Protein AF-A0A316MBV3-F1 (afdb_monomer_lite)

Secondary structure (DSSP, 8-state):
-HHHHT--HHHHHHHHHHHHHTTSEEEETTTEEEEPPPPHHHHTT-

Sequence (46 aa):
MTEKYAASKTPVREDLVQLCGEGILQNLPRVGYQVTPISPREIHEI

Radius of gyration: 12.71 Å; chains: 1; bounding box: 34×19×27 Å

Foldseek 3Di:
DCVVVVDDPVVVVVVLVVCVVVVQWDQDPPPGIDGRDDDPVNVVVD

pLDDT: mean 72.31, std 9.42, range [53.12, 84.38]

Stru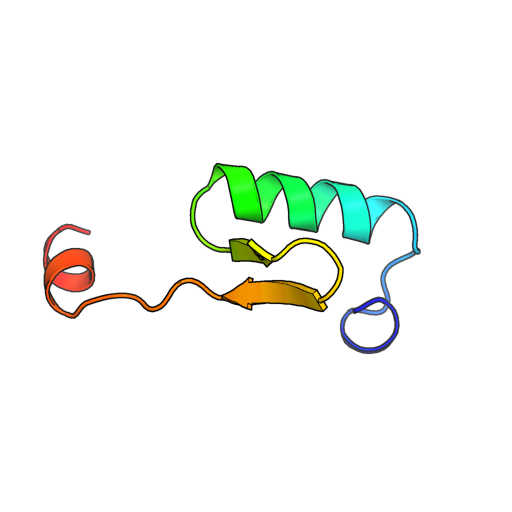cture (mmCIF, N/CA/C/O backbone):
data_AF-A0A316MBV3-F1
#
_entry.id   AF-A0A316MBV3-F1
#
loop_
_atom_site.group_PDB
_atom_site.id
_atom_site.type_symbol
_atom_site.label_atom_id
_atom_site.label_alt_id
_atom_site.label_comp_id
_atom_site.label_asym_id
_atom_site.label_entity_id
_atom_site.label_seq_id
_atom_site.pdbx_PDB_ins_code
_atom_site.Cartn_x
_atom_site.Cartn_y
_atom_site.Cartn_z
_atom_site.occupancy
_atom_site.B_iso_or_equiv
_atom_site.auth_seq_id
_atom_site.auth_comp_id
_atom_site.auth_asym_id
_atom_site.auth_atom_id
_atom_site.pdbx_PDB_model_num
ATOM 1 N N . MET A 1 1 ? 5.800 -8.569 -8.593 1.00 56.50 1 MET A N 1
ATOM 2 C CA . MET A 1 1 ? 4.876 -7.536 -9.118 1.00 56.50 1 MET A CA 1
ATOM 3 C C . MET A 1 1 ? 4.920 -7.522 -10.645 1.00 56.50 1 MET A C 1
ATOM 5 O O . MET A 1 1 ? 3.928 -7.875 -11.254 1.00 56.50 1 MET A O 1
ATOM 9 N N . THR A 1 2 ? 6.075 -7.267 -11.264 1.00 53.12 2 THR A N 1
ATOM 10 C CA . THR A 1 2 ? 6.276 -7.253 -12.732 1.00 53.12 2 THR A CA 1
ATOM 11 C C . THR A 1 2 ? 5.823 -8.542 -13.445 1.00 53.12 2 THR A C 1
ATOM 13 O O . THR A 1 2 ? 5.116 -8.462 -14.439 1.00 53.12 2 THR A O 1
ATOM 16 N N . GLU A 1 3 ? 6.126 -9.730 -12.902 1.00 58.88 3 GLU A N 1
ATOM 17 C CA . GLU A 1 3 ? 5.666 -11.020 -13.465 1.00 58.88 3 GLU A CA 1
ATOM 18 C C . GLU A 1 3 ? 4.166 -11.290 -13.276 1.00 58.88 3 GLU A C 1
ATOM 20 O O . GLU A 1 3 ? 3.551 -11.946 -14.106 1.00 58.88 3 GLU A O 1
ATOM 25 N N . LYS A 1 4 ? 3.562 -10.774 -12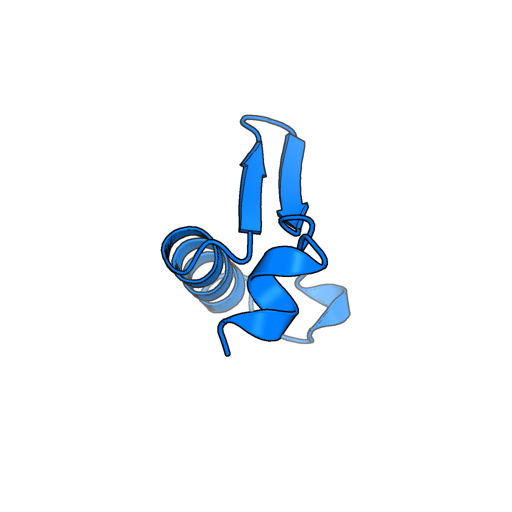.196 1.00 60.31 4 LYS A N 1
ATOM 26 C CA . LYS A 1 4 ? 2.132 -10.971 -11.896 1.00 60.31 4 LYS A CA 1
ATOM 27 C C . LYS A 1 4 ? 1.221 -10.060 -12.719 1.00 60.31 4 LYS A C 1
ATOM 29 O O . LYS A 1 4 ? 0.064 -10.402 -12.913 1.00 60.31 4 LYS A O 1
ATOM 34 N N . TYR A 1 5 ? 1.739 -8.918 -13.168 1.00 62.00 5 TYR A N 1
ATOM 35 C CA . TYR A 1 5 ? 0.961 -7.881 -13.849 1.00 62.00 5 TYR A CA 1
ATOM 36 C C . TYR A 1 5 ? 1.418 -7.614 -15.291 1.00 62.00 5 TYR A C 1
ATOM 38 O O . TYR A 1 5 ? 0.892 -6.705 -15.919 1.00 62.00 5 TYR A O 1
ATOM 46 N N . ALA A 1 6 ? 2.390 -8.378 -15.816 1.00 55.94 6 ALA A N 1
ATOM 47 C CA . ALA A 1 6 ? 2.948 -8.224 -17.169 1.00 55.94 6 ALA A CA 1
ATOM 48 C C . ALA A 1 6 ? 3.305 -6.766 -17.550 1.00 55.94 6 ALA A C 1
ATOM 50 O O . ALA A 1 6 ? 3.291 -6.392 -18.720 1.00 55.94 6 ALA A O 1
ATOM 51 N N . ALA A 1 7 ? 3.630 -5.937 -16.556 1.00 56.81 7 ALA A N 1
ATOM 52 C CA . ALA A 1 7 ? 3.895 -4.512 -16.709 1.00 56.81 7 ALA A CA 1
ATOM 53 C C . ALA A 1 7 ? 5.396 -4.239 -16.561 1.00 56.81 7 ALA A C 1
ATOM 55 O O . ALA A 1 7 ? 6.079 -4.899 -15.777 1.00 56.81 7 ALA A O 1
ATOM 56 N N . SER A 1 8 ? 5.931 -3.273 -17.309 1.00 56.56 8 SER A N 1
ATOM 57 C CA . SER A 1 8 ? 7.348 -2.892 -17.259 1.00 56.56 8 SER A CA 1
ATOM 58 C C . SER A 1 8 ? 7.749 -2.357 -15.869 1.00 56.56 8 SER A C 1
ATOM 60 O O . SER A 1 8 ? 6.924 -1.884 -15.093 1.00 56.56 8 SER A O 1
ATOM 62 N N . LYS A 1 9 ? 9.038 -2.462 -15.502 1.00 59.53 9 LYS A N 1
ATOM 63 C CA . LYS A 1 9 ? 9.530 -2.157 -14.135 1.00 59.53 9 LYS A CA 1
ATOM 64 C C . LYS A 1 9 ? 9.262 -0.715 -13.669 1.00 59.53 9 LYS A C 1
ATOM 66 O O . LYS A 1 9 ? 9.186 -0.483 -12.468 1.00 59.53 9 LYS A O 1
ATOM 71 N N . THR A 1 10 ? 9.155 0.229 -14.602 1.00 59.91 10 THR A N 1
ATOM 72 C CA . THR A 1 10 ? 8.977 1.662 -14.327 1.00 59.91 10 THR A CA 1
ATOM 73 C C . THR A 1 10 ? 7.541 2.024 -13.908 1.00 59.91 10 THR A C 1
ATOM 75 O O . THR A 1 10 ? 7.405 2.544 -12.802 1.00 59.91 10 THR A O 1
ATOM 78 N N . PRO A 1 11 ? 6.476 1.689 -14.672 1.00 62.84 11 PRO A N 1
ATOM 79 C CA . PRO A 1 11 ? 5.094 2.014 -14.286 1.00 62.84 11 PRO A CA 1
ATOM 80 C C . PRO A 1 11 ? 4.651 1.317 -12.996 1.00 62.84 11 PRO A C 1
ATOM 82 O O . PRO A 1 11 ? 4.012 1.929 -12.152 1.00 62.84 11 PRO A O 1
ATOM 85 N N . VAL A 1 12 ? 5.111 0.083 -12.752 1.00 70.06 12 VAL A N 1
ATOM 86 C CA . VAL A 1 12 ? 4.777 -0.655 -11.520 1.00 70.06 12 VAL A CA 1
ATOM 87 C C . VAL A 1 12 ? 5.180 0.117 -10.262 1.00 70.06 12 VAL A C 1
ATOM 89 O O . VAL A 1 12 ? 4.498 0.029 -9.248 1.00 70.06 12 VAL A O 1
ATOM 92 N N . ARG A 1 13 ? 6.286 0.871 -10.284 1.00 69.19 13 ARG A N 1
ATOM 93 C CA . ARG A 1 13 ? 6.706 1.640 -9.106 1.00 69.19 13 ARG A CA 1
ATOM 94 C C . ARG A 1 13 ? 5.819 2.863 -8.883 1.00 69.19 13 ARG A C 1
ATOM 96 O O . ARG A 1 13 ? 5.530 3.177 -7.735 1.00 69.19 13 ARG A O 1
ATOM 103 N N . GLU A 1 14 ? 5.432 3.548 -9.953 1.00 74.12 14 GLU A N 1
ATOM 104 C CA . GLU A 1 14 ? 4.581 4.740 -9.883 1.00 74.12 14 GLU A CA 1
ATOM 105 C C . GLU A 1 14 ? 3.176 4.363 -9.405 1.00 74.12 14 GLU A C 1
ATOM 107 O O . GLU A 1 14 ? 2.703 4.937 -8.424 1.00 74.12 14 GLU A O 1
ATOM 112 N N . ASP A 1 15 ? 2.600 3.300 -9.969 1.00 77.38 15 ASP A N 1
ATOM 113 C CA . ASP A 1 15 ? 1.292 2.776 -9.569 1.00 77.38 15 ASP A CA 1
ATOM 114 C C . ASP A 1 15 ? 1.291 2.309 -8.103 1.00 77.38 15 ASP A C 1
ATOM 116 O O . ASP A 1 15 ? 0.377 2.616 -7.342 1.00 77.38 15 ASP A O 1
ATOM 120 N N . LEU A 1 16 ?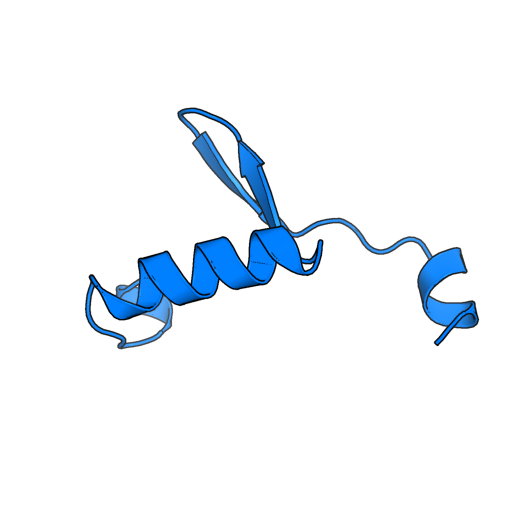 2.343 1.612 -7.651 1.00 72.38 16 LEU A N 1
ATOM 121 C CA . LEU A 1 16 ? 2.456 1.179 -6.250 1.00 72.38 16 LEU A CA 1
ATOM 122 C C . LEU A 1 16 ? 2.574 2.358 -5.275 1.00 72.38 16 LEU A C 1
ATOM 124 O O . LEU A 1 16 ? 2.067 2.281 -4.157 1.00 72.38 16 LEU A O 1
ATOM 128 N N . VAL A 1 17 ? 3.247 3.442 -5.670 1.00 75.50 17 VAL A N 1
ATOM 129 C CA . VAL A 1 17 ? 3.337 4.661 -4.852 1.00 75.50 17 VAL A CA 1
ATOM 130 C C . VAL A 1 17 ? 1.995 5.391 -4.819 1.00 75.50 17 VAL A C 1
ATOM 132 O O . VAL A 1 17 ? 1.605 5.866 -3.753 1.00 75.50 17 VAL A O 1
ATOM 135 N N . GLN A 1 18 ? 1.262 5.432 -5.933 1.00 80.19 18 GLN A N 1
ATOM 136 C CA . GLN A 1 18 ? -0.081 6.008 -5.978 1.00 80.19 18 GLN A CA 1
ATOM 137 C C . GLN A 1 18 ? -1.058 5.232 -5.084 1.00 80.19 18 GLN A C 1
ATOM 139 O O . GLN A 1 18 ? -1.742 5.833 -4.260 1.00 80.19 18 GLN A O 1
ATOM 144 N N . LEU A 1 19 ? -1.038 3.899 -5.147 1.00 78.56 19 LEU A N 1
ATOM 145 C CA . LEU A 1 19 ? -1.850 3.038 -4.280 1.00 78.56 19 LEU A CA 1
ATOM 146 C C . LEU A 1 19 ? -1.501 3.194 -2.789 1.00 78.56 19 LEU A C 1
ATOM 148 O O . LEU A 1 19 ? -2.360 2.998 -1.929 1.00 78.56 19 LEU A O 1
ATOM 152 N N . CYS A 1 20 ? -0.260 3.573 -2.462 1.00 78.69 20 CYS A N 1
ATOM 153 C CA . CYS A 1 20 ? 0.087 3.990 -1.103 1.00 78.69 20 CYS A CA 1
ATOM 154 C C . CYS A 1 20 ? -0.526 5.339 -0.716 1.00 78.69 20 CYS A C 1
ATOM 156 O O . CYS A 1 20 ? -0.934 5.513 0.430 1.00 78.69 20 CYS A O 1
ATOM 158 N N . GLY A 1 21 ? -0.584 6.295 -1.646 1.00 77.38 21 GLY A N 1
ATOM 159 C CA . GLY A 1 21 ? -1.235 7.590 -1.434 1.00 77.38 21 GLY A CA 1
ATOM 160 C C . GLY A 1 21 ? -2.748 7.472 -1.229 1.00 77.38 21 GLY A C 1
ATOM 161 O O . GLY A 1 21 ? -3.315 8.217 -0.437 1.00 77.38 21 GLY A O 1
ATOM 162 N N . GLU A 1 22 ? -3.381 6.497 -1.880 1.00 81.88 22 GLU A N 1
ATOM 163 C CA . GLU A 1 22 ? -4.812 6.184 -1.752 1.00 81.88 22 GLU A CA 1
ATOM 164 C C . GLU A 1 22 ? -5.145 5.349 -0.497 1.00 81.88 22 GLU A C 1
ATOM 166 O O . GLU A 1 22 ? -6.304 5.030 -0.251 1.00 81.88 22 GLU A O 1
ATOM 171 N N . GLY A 1 23 ? -4.145 4.974 0.311 1.00 77.88 23 GLY A N 1
ATOM 172 C CA . GLY A 1 23 ? -4.338 4.176 1.527 1.00 77.88 23 GLY A CA 1
ATOM 173 C C . GLY A 1 23 ? -4.620 2.690 1.277 1.00 77.88 23 GLY A C 1
ATOM 174 O O . GLY A 1 23 ? -4.798 1.936 2.232 1.00 77.88 23 GLY A O 1
ATOM 175 N N . ILE A 1 24 ? -4.603 2.241 0.019 1.00 80.06 24 ILE A N 1
ATOM 176 C CA . ILE A 1 24 ? -4.816 0.841 -0.382 1.00 80.06 24 ILE A CA 1
ATOM 177 C C . ILE A 1 24 ? -3.595 -0.018 -0.027 1.00 80.06 24 ILE A C 1
ATOM 179 O O . ILE A 1 24 ? -3.728 -1.190 0.338 1.00 80.06 24 ILE A O 1
ATOM 183 N N . LEU A 1 25 ? -2.396 0.561 -0.120 1.00 82.94 25 LEU A N 1
ATOM 184 C CA . LEU A 1 25 ? -1.137 -0.079 0.251 1.00 82.94 25 LEU A CA 1
ATOM 185 C C . LEU A 1 25 ? -0.432 0.681 1.382 1.00 82.94 25 LEU A C 1
ATOM 187 O O . LEU A 1 25 ? -0.434 1.905 1.444 1.00 82.94 25 LEU A O 1
ATOM 191 N N . GLN A 1 26 ? 0.265 -0.055 2.239 1.00 80.56 26 GLN A N 1
ATOM 192 C CA . GLN A 1 26 ? 1.234 0.479 3.186 1.00 80.56 26 GLN A CA 1
ATOM 193 C C . GLN A 1 26 ? 2.647 0.080 2.774 1.00 80.56 26 GLN A C 1
ATOM 195 O O . GLN A 1 26 ? 2.944 -1.091 2.530 1.00 80.56 26 GLN A O 1
ATOM 200 N N . ASN A 1 27 ? 3.544 1.062 2.730 1.00 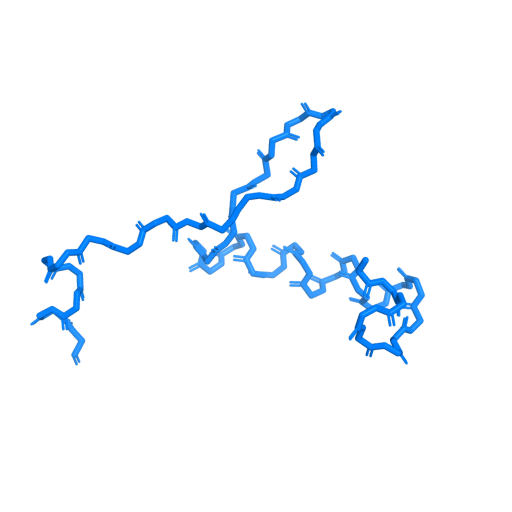79.62 27 ASN A N 1
ATOM 201 C CA . ASN A 1 27 ? 4.965 0.823 2.515 1.00 79.62 27 ASN A CA 1
ATOM 202 C C . ASN A 1 27 ? 5.617 0.343 3.822 1.00 79.62 27 ASN A C 1
ATOM 204 O O . ASN A 1 27 ? 5.670 1.094 4.797 1.00 79.62 27 ASN A O 1
ATOM 208 N N . LEU A 1 28 ? 6.151 -0.880 3.832 1.00 80.75 28 LEU A N 1
ATOM 209 C CA . LEU A 1 28 ? 7.006 -1.392 4.900 1.00 80.75 28 LEU A CA 1
ATOM 210 C C . LEU A 1 28 ? 8.478 -1.252 4.478 1.00 80.75 28 LEU A C 1
ATOM 212 O O . LEU A 1 28 ? 8.949 -1.990 3.598 1.00 80.75 28 LEU A O 1
ATOM 216 N N . PRO A 1 29 ? 9.249 -0.358 5.125 1.00 80.56 29 PRO A N 1
ATOM 217 C CA . PRO A 1 29 ? 10.653 -0.157 4.794 1.00 80.56 29 PRO A CA 1
ATOM 218 C C . PRO A 1 29 ? 11.433 -1.477 4.816 1.00 80.56 29 PRO A C 1
ATOM 220 O O . PRO A 1 29 ? 11.397 -2.205 5.805 1.00 80.56 29 PRO A O 1
ATOM 223 N N . ARG A 1 30 ? 12.182 -1.755 3.739 1.00 80.69 30 A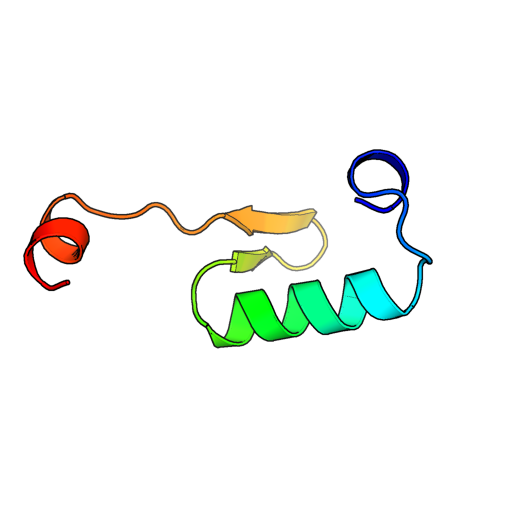RG A N 1
ATOM 224 C CA . ARG A 1 30 ? 13.033 -2.953 3.554 1.00 80.69 30 ARG A CA 1
ATOM 225 C C . ARG A 1 30 ? 12.293 -4.292 3.39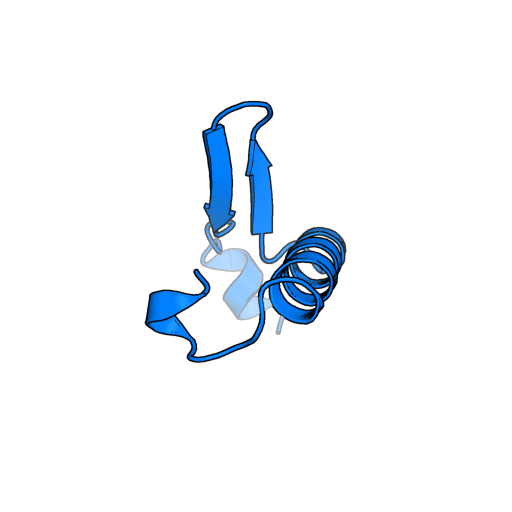4 1.00 80.69 30 ARG A C 1
ATOM 227 O O . ARG A 1 30 ? 12.962 -5.305 3.220 1.00 80.69 30 ARG A O 1
ATOM 234 N N . VAL A 1 31 ? 10.957 -4.303 3.411 1.00 80.38 31 VAL A N 1
ATOM 235 C CA . VAL A 1 31 ? 10.131 -5.517 3.238 1.00 80.38 31 VAL A CA 1
ATOM 236 C C . VAL A 1 31 ? 9.297 -5.445 1.956 1.00 80.38 31 VAL A C 1
ATOM 238 O O . VAL A 1 31 ? 9.156 -6.448 1.262 1.00 80.38 31 VAL A O 1
ATOM 241 N N . GLY A 1 32 ? 8.793 -4.258 1.598 1.00 79.44 32 GLY A N 1
ATOM 242 C CA . GLY A 1 32 ? 7.982 -4.039 0.399 1.00 79.44 32 GLY A CA 1
ATOM 243 C C . GLY A 1 32 ? 6.648 -3.373 0.727 1.00 79.44 32 GLY A C 1
ATOM 244 O O . GLY A 1 32 ? 6.586 -2.509 1.592 1.00 79.44 32 GLY A O 1
ATOM 245 N N . TYR A 1 33 ? 5.582 -3.771 0.036 1.00 80.75 33 TYR A N 1
ATOM 246 C CA . TYR A 1 33 ? 4.243 -3.203 0.205 1.00 80.75 33 TYR A CA 1
ATOM 247 C C . TYR A 1 33 ? 3.297 -4.230 0.824 1.00 80.75 33 TYR A C 1
ATOM 249 O O . TYR A 1 33 ? 3.319 -5.401 0.439 1.00 80.75 33 TYR A O 1
ATOM 257 N N . GLN A 1 34 ? 2.450 -3.784 1.746 1.00 81.94 34 GLN A N 1
ATOM 258 C CA . GLN A 1 34 ? 1.385 -4.573 2.359 1.00 81.94 34 GLN A CA 1
ATOM 259 C C . GLN A 1 34 ? 0.027 -3.990 1.958 1.00 81.94 34 GLN A C 1
ATOM 261 O O . GLN A 1 34 ? -0.127 -2.777 1.949 1.00 81.94 34 GLN A O 1
ATOM 266 N N . VAL A 1 35 ? -0.956 -4.834 1.635 1.00 84.38 35 VAL A N 1
ATOM 267 C CA . VAL A 1 35 ? -2.339 -4.380 1.402 1.00 84.38 35 VAL A CA 1
ATOM 268 C C . VAL A 1 35 ? -2.957 -3.961 2.730 1.00 84.38 35 VAL A C 1
ATOM 270 O O . VAL A 1 35 ? -2.890 -4.720 3.700 1.00 84.38 35 VAL A O 1
ATOM 273 N N . THR A 1 36 ? -3.538 -2.766 2.775 1.00 83.88 36 THR A N 1
ATOM 274 C CA . THR A 1 36 ? -4.214 -2.265 3.970 1.00 83.88 36 THR A CA 1
ATOM 275 C C . THR A 1 36 ? -5.463 -3.110 4.230 1.00 83.88 36 THR A C 1
ATOM 277 O O . THR A 1 36 ? -6.292 -3.274 3.331 1.00 83.88 36 THR A O 1
ATOM 280 N N . PRO A 1 37 ? -5.613 -3.697 5.429 1.00 78.31 37 PRO A N 1
ATOM 281 C CA . PRO A 1 37 ? -6.806 -4.458 5.765 1.00 78.31 37 PRO A CA 1
ATOM 282 C C . PRO A 1 37 ? -8.004 -3.513 5.892 1.00 78.31 37 PRO A C 1
ATOM 284 O O . PRO A 1 37 ? -7.957 -2.563 6.666 1.00 78.31 37 PRO A O 1
ATOM 287 N N . ILE A 1 38 ? -9.077 -3.801 5.154 1.00 78.00 38 ILE A N 1
ATOM 288 C CA . ILE A 1 38 ? -10.333 -3.049 5.239 1.00 78.00 38 ILE A CA 1
ATOM 289 C C . ILE A 1 38 ? -11.119 -3.557 6.446 1.00 78.00 38 ILE A C 1
ATOM 291 O O . ILE A 1 38 ? -11.387 -4.758 6.576 1.00 78.00 38 ILE A O 1
ATOM 295 N N . SER A 1 39 ? -11.497 -2.649 7.337 1.00 76.88 39 SER A N 1
ATOM 296 C CA . SER A 1 39 ? -12.390 -2.955 8.448 1.00 76.88 39 SER A CA 1
ATOM 297 C C . SER A 1 39 ? -13.851 -3.030 7.970 1.00 76.88 39 SER A C 1
ATOM 299 O O . SER A 1 39 ? -14.250 -2.297 7.067 1.00 76.88 39 SER A O 1
ATOM 301 N N . PRO A 1 40 ? -14.719 -3.847 8.599 1.00 72.94 40 PRO A N 1
ATOM 302 C CA . PRO A 1 40 ? -16.143 -3.911 8.238 1.00 72.94 40 PRO A CA 1
ATOM 303 C C . PRO A 1 40 ? -16.875 -2.563 8.344 1.00 72.94 40 PRO A C 1
ATOM 305 O O . PRO A 1 40 ? -17.925 -2.373 7.732 1.00 72.94 40 PRO A O 1
ATOM 308 N N . ARG A 1 41 ? -16.323 -1.644 9.145 1.00 74.50 41 ARG A N 1
ATOM 309 C CA . ARG A 1 41 ? -16.818 -0.282 9.327 1.00 74.50 41 ARG A CA 1
ATOM 310 C C . ARG A 1 41 ? -16.557 0.590 8.097 1.00 74.50 41 ARG A C 1
ATOM 312 O O . ARG A 1 41 ? -17.466 1.293 7.686 1.00 74.50 41 ARG A O 1
ATOM 319 N N . GLU A 1 42 ? -15.376 0.493 7.487 1.00 69.69 42 GLU A N 1
ATOM 320 C CA . GLU A 1 42 ? -15.048 1.225 6.251 1.00 69.69 42 GLU A CA 1
ATOM 321 C C . GLU A 1 42 ? -15.923 0.785 5.071 1.00 69.69 42 GLU A C 1
ATOM 323 O O . GLU A 1 42 ? -16.248 1.599 4.220 1.00 69.69 42 GLU A O 1
ATOM 328 N N . ILE A 1 43 ? -16.379 -0.474 5.044 1.00 74.31 43 ILE A N 1
ATOM 329 C CA . ILE A 1 43 ? -17.297 -0.973 4.003 1.00 74.31 43 ILE A CA 1
ATOM 330 C C . ILE A 1 43 ? -18.683 -0.311 4.102 1.00 74.31 43 ILE A C 1
ATOM 332 O O . ILE A 1 43 ? -19.348 -0.142 3.088 1.00 74.31 43 ILE A O 1
ATOM 336 N N . HIS A 1 44 ? -19.127 0.052 5.310 1.00 72.25 44 HIS A N 1
ATOM 337 C CA . HIS A 1 44 ? -20.433 0.688 5.536 1.00 72.25 44 HIS A CA 1
ATOM 338 C C . HIS A 1 44 ? -20.439 2.203 5.278 1.00 72.25 44 HIS A C 1
ATOM 340 O O . HIS A 1 44 ? -21.514 2.800 5.278 1.00 72.25 44 HIS A O 1
ATOM 346 N N . GLU A 1 45 ? -19.271 2.826 5.100 1.00 59.88 45 GLU A N 1
ATOM 347 C CA . GLU A 1 45 ? -19.123 4.268 4.848 1.00 59.88 45 GLU A CA 1
ATOM 348 C C . GLU A 1 45 ? -18.883 4.597 3.353 1.00 59.88 45 GLU A C 1
ATOM 350 O O . GLU A 1 45 ? -18.656 5.761 3.021 1.00 59.88 45 GLU A O 1
ATOM 355 N N . ILE A 1 46 ? -18.972 3.597 2.460 1.00 58.03 46 ILE A N 1
ATOM 356 C CA . ILE A 1 46 ? -18.893 3.719 0.986 1.00 58.03 46 ILE A CA 1
ATOM 357 C C . ILE A 1 46 ? -20.299 3.704 0.380 1.00 58.03 46 ILE A C 1
ATOM 359 O O . ILE A 1 46 ? -20.562 4.556 -0.499 1.00 58.03 46 ILE A O 1
#